Protein AF-A0AA51NEC9-F1 (afdb_monomer_lite)

Radius of gyration: 11.28 Å; chains: 1; bounding box: 19×23×30 Å

Organism: NCBI:txid3073067

Structure (mmCIF, N/CA/C/O backbone):
data_AF-A0AA51NEC9-F1
#
_entry.id   AF-A0AA51NEC9-F1
#
loop_
_atom_site.group_PDB
_atom_site.id
_atom_site.type_symbol
_atom_site.label_atom_id
_atom_site.label_alt_id
_atom_site.label_comp_id
_atom_site.label_asym_id
_atom_site.label_entity_id
_atom_site.label_seq_id
_atom_site.pdbx_PDB_ins_code
_atom_site.Cartn_x
_atom_site.Cartn_y
_atom_site.Cartn_z
_atom_site.occupancy
_atom_site.B_iso_or_equiv
_atom_site.auth_seq_id
_atom_site.auth_comp_id
_atom_site.auth_asym_id
_atom_site.auth_atom_id
_atom_site.pdbx_PDB_model_num
ATOM 1 N N . MET A 1 1 ? -6.322 -8.562 -19.050 1.00 43.28 1 MET A N 1
ATOM 2 C CA . MET A 1 1 ? -6.193 -7.575 -17.952 1.00 43.28 1 MET A CA 1
ATOM 3 C C . MET A 1 1 ? -5.937 -8.302 -16.619 1.00 43.28 1 MET A C 1
ATOM 5 O O . MET A 1 1 ? -6.739 -8.199 -15.713 1.00 43.28 1 MET A O 1
ATOM 9 N N . ILE A 1 2 ? -4.870 -9.115 -16.508 1.00 52.44 2 ILE A N 1
ATOM 10 C CA . ILE A 1 2 ? -4.577 -9.943 -15.302 1.00 52.44 2 ILE A CA 1
ATOM 11 C C . ILE A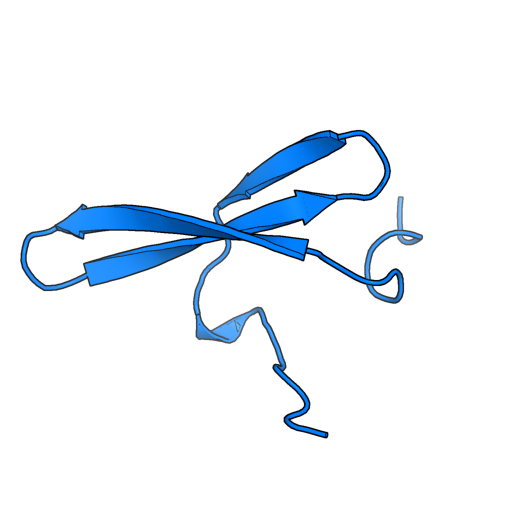 1 2 ? -3.068 -9.939 -14.937 1.00 52.44 2 ILE A C 1
ATOM 13 O O . ILE A 1 2 ? -2.683 -10.278 -13.823 1.00 52.44 2 ILE A O 1
ATOM 17 N N . CYS A 1 3 ? -2.182 -9.475 -15.828 1.00 49.31 3 CYS A N 1
ATOM 18 C CA . CYS A 1 3 ? -0.728 -9.691 -15.734 1.00 49.31 3 CYS A CA 1
ATOM 19 C C . CYS A 1 3 ? 0.029 -8.910 -14.638 1.00 49.31 3 CYS A C 1
ATOM 21 O O . CYS A 1 3 ? 1.257 -8.991 -14.591 1.00 49.31 3 CYS A O 1
ATOM 23 N N . TYR A 1 4 ? -0.648 -8.144 -13.780 1.00 54.75 4 TYR A N 1
ATOM 24 C CA . TYR A 1 4 ? 0.012 -7.330 -12.749 1.00 54.75 4 TYR A CA 1
ATOM 25 C C . TYR A 1 4 ? -0.013 -7.956 -11.350 1.00 54.75 4 TYR A C 1
ATOM 27 O O . TYR A 1 4 ? 0.734 -7.505 -10.490 1.00 54.75 4 TYR A O 1
ATOM 35 N N . LEU A 1 5 ? -0.793 -9.021 -11.128 1.00 55.22 5 LEU A N 1
ATOM 36 C CA . LEU A 1 5 ? -0.959 -9.641 -9.803 1.00 55.22 5 LEU A CA 1
ATOM 37 C C . LEU A 1 5 ? 0.300 -10.354 -9.270 1.00 55.22 5 LEU A C 1
ATOM 39 O O . LEU A 1 5 ? 0.410 -10.567 -8.069 1.00 55.22 5 LEU A O 1
ATOM 43 N N . TYR A 1 6 ? 1.255 -10.697 -10.140 1.00 56.72 6 TYR A N 1
ATOM 44 C CA . TYR A 1 6 ? 2.461 -11.461 -9.778 1.00 56.72 6 TYR A CA 1
ATOM 45 C C . TYR A 1 6 ? 3.778 -10.729 -10.049 1.00 56.72 6 TYR A C 1
ATOM 47 O O . TYR A 1 6 ? 4.851 -11.299 -9.851 1.00 56.72 6 TYR A O 1
ATOM 55 N N . LYS A 1 7 ? 3.730 -9.481 -10.528 1.00 64.94 7 LYS A N 1
ATOM 56 C CA . LYS A 1 7 ? 4.954 -8.702 -10.738 1.00 64.94 7 LYS A CA 1
ATOM 57 C C . LYS A 1 7 ? 5.414 -8.091 -9.413 1.00 64.94 7 LYS A C 1
ATOM 59 O O . LYS A 1 7 ? 4.564 -7.776 -8.585 1.00 64.94 7 LYS A O 1
ATOM 64 N N . PRO A 1 8 ? 6.732 -7.920 -9.204 1.00 67.62 8 PRO A N 1
ATOM 65 C CA . PRO A 1 8 ? 7.244 -7.236 -8.026 1.00 67.62 8 PRO A CA 1
ATOM 66 C C . PRO A 1 8 ? 6.617 -5.846 -7.963 1.00 67.62 8 PRO A C 1
ATOM 68 O O . PRO A 1 8 ? 6.772 -5.030 -8.872 1.00 67.62 8 PRO A O 1
ATOM 71 N N . ILE A 1 9 ? 5.834 -5.637 -6.913 1.00 75.31 9 ILE A N 1
ATOM 72 C CA . ILE A 1 9 ? 5.136 -4.394 -6.650 1.00 75.31 9 ILE A CA 1
ATOM 73 C C . ILE A 1 9 ? 5.999 -3.604 -5.673 1.00 75.31 9 ILE A C 1
ATOM 75 O O . ILE A 1 9 ? 6.422 -4.150 -4.650 1.00 75.31 9 ILE A O 1
ATOM 79 N N . PHE A 1 10 ? 6.271 -2.338 -5.971 1.00 82.06 10 PHE A N 1
ATOM 80 C CA . PHE A 1 10 ? 7.084 -1.499 -5.099 1.00 82.06 10 PHE A CA 1
ATOM 81 C C . PHE A 1 10 ? 6.181 -0.730 -4.144 1.00 82.06 10 PHE A C 1
ATOM 83 O O . PHE A 1 10 ? 5.252 -0.046 -4.569 1.00 82.06 10 PHE A O 1
ATOM 90 N N . LEU A 1 11 ? 6.443 -0.833 -2.842 1.00 84.88 11 LEU A N 1
ATOM 91 C CA . LEU A 1 11 ? 5.791 0.029 -1.865 1.00 84.88 11 LEU A CA 1
ATOM 92 C C . LEU A 1 11 ? 6.376 1.439 -2.010 1.00 84.88 11 LEU A C 1
ATOM 94 O O . LEU A 1 11 ? 7.513 1.681 -1.615 1.00 84.88 11 LEU A O 1
ATOM 98 N N . ALA A 1 12 ? 5.600 2.352 -2.589 1.00 86.06 12 ALA A N 1
ATOM 99 C CA . ALA A 1 12 ? 6.025 3.728 -2.838 1.00 86.06 12 ALA A CA 1
ATOM 100 C C . ALA A 1 12 ? 5.765 4.649 -1.638 1.00 86.06 12 ALA A C 1
ATOM 102 O O . ALA A 1 12 ? 6.370 5.711 -1.527 1.00 86.06 12 ALA A O 1
ATOM 103 N N . GLY A 1 13 ? 4.859 4.256 -0.741 1.00 88.06 13 GLY A N 1
ATOM 104 C CA . GLY A 1 13 ? 4.572 5.001 0.478 1.00 88.06 13 GLY A CA 1
ATOM 105 C C . GLY A 1 13 ? 3.210 4.666 1.063 1.00 88.06 13 GLY A C 1
ATOM 106 O O . GLY A 1 13 ? 2.634 3.617 0.779 1.00 88.06 13 GLY A O 1
ATOM 107 N N . TYR A 1 14 ? 2.691 5.586 1.871 1.00 88.69 14 TYR A N 1
ATOM 108 C CA . TYR A 1 14 ? 1.378 5.483 2.494 1.00 88.69 14 TYR A CA 1
ATOM 109 C C . TYR A 1 14 ? 0.619 6.791 2.309 1.00 88.69 14 TYR A C 1
ATOM 111 O O . TYR A 1 14 ? 1.195 7.870 2.450 1.00 88.69 14 TYR A O 1
ATOM 119 N N . LYS A 1 15 ? -0.678 6.693 2.020 1.00 87.19 15 LYS A N 1
ATOM 120 C CA . LYS A 1 15 ? -1.598 7.824 2.037 1.00 87.19 15 LYS A CA 1
ATOM 121 C C . LYS A 1 15 ? -2.469 7.750 3.280 1.00 87.19 15 LYS A C 1
ATOM 123 O O . LYS A 1 15 ? -3.099 6.728 3.537 1.00 87.19 15 LYS A O 1
ATOM 128 N N . GLU A 1 16 ? -2.511 8.837 4.033 1.00 89.50 16 GLU A N 1
ATOM 129 C CA . GLU A 1 16 ? -3.460 8.997 5.128 1.00 89.50 16 GLU A CA 1
ATOM 130 C C . GLU A 1 16 ? -4.850 9.290 4.551 1.00 89.50 16 GLU A C 1
ATOM 132 O O . GLU A 1 16 ? -5.004 10.163 3.695 1.00 89.50 16 GLU A O 1
ATOM 137 N N . ILE A 1 17 ? -5.837 8.491 4.953 1.00 85.06 17 ILE A N 1
ATOM 138 C CA . ILE A 1 17 ? -7.248 8.646 4.568 1.00 85.06 17 ILE A CA 1
ATOM 139 C C . ILE A 1 17 ? -8.037 9.223 5.742 1.00 85.06 17 ILE A C 1
ATOM 141 O O . ILE A 1 17 ? -8.929 10.042 5.549 1.00 85.06 17 ILE A O 1
ATOM 145 N N . SER A 1 18 ? -7.678 8.820 6.958 1.00 85.81 18 SER A N 1
ATOM 146 C CA . SER A 1 18 ? -8.160 9.398 8.206 1.00 85.81 18 SER A CA 1
ATOM 147 C C . SER A 1 18 ? -7.042 9.348 9.243 1.00 85.81 18 SER A C 1
ATOM 149 O O . SER A 1 18 ? -6.043 8.654 9.048 1.00 85.81 18 SER A O 1
ATOM 151 N N . THR A 1 19 ? -7.230 10.036 10.368 1.00 86.81 19 THR A N 1
ATOM 152 C CA . THR A 1 19 ? -6.280 10.059 11.492 1.00 86.81 19 THR A CA 1
ATOM 153 C C . THR A 1 19 ? -5.851 8.655 11.938 1.00 86.81 19 THR A C 1
ATOM 155 O O . THR A 1 19 ? -4.710 8.450 12.343 1.00 86.81 19 THR A O 1
ATOM 158 N N . GLU A 1 20 ? -6.744 7.670 11.815 1.00 84.81 20 GLU A N 1
ATOM 159 C CA . GLU A 1 20 ? -6.511 6.283 12.231 1.00 84.81 20 GLU A CA 1
ATOM 160 C C . GLU A 1 20 ? -6.209 5.333 11.061 1.00 84.81 20 GLU A C 1
ATOM 162 O O . GLU A 1 20 ? -5.755 4.207 11.279 1.00 84.81 20 GLU A O 1
ATOM 167 N N . TYR A 1 21 ? -6.435 5.759 9.812 1.00 82.75 21 TYR A N 1
ATOM 168 C CA . TYR A 1 21 ? -6.326 4.888 8.645 1.00 82.75 21 TYR A CA 1
ATOM 169 C C . TYR A 1 21 ? -5.349 5.409 7.595 1.00 82.75 21 TYR A C 1
ATOM 171 O O . TYR A 1 21 ? -5.530 6.466 6.982 1.00 82.75 21 TYR A O 1
ATOM 179 N N . LYS A 1 22 ? -4.340 4.582 7.310 1.00 87.81 22 LYS A N 1
ATOM 180 C CA . LYS A 1 22 ? -3.364 4.799 6.241 1.00 87.81 22 LYS A CA 1
ATOM 181 C C . LYS A 1 22 ? -3.424 3.645 5.255 1.00 87.81 22 LYS A C 1
ATOM 183 O O . LYS A 1 22 ? -3.354 2.479 5.644 1.00 87.81 22 LYS A O 1
ATOM 188 N N . THR A 1 23 ? -3.518 3.978 3.975 1.00 87.06 23 THR A N 1
ATOM 189 C CA . THR A 1 23 ? -3.531 3.008 2.883 1.00 87.06 23 THR A CA 1
ATOM 190 C C . THR A 1 23 ? -2.163 2.979 2.202 1.00 87.06 23 THR A C 1
ATOM 192 O O . THR A 1 23 ? -1.596 4.040 1.928 1.00 87.06 23 THR A O 1
ATOM 195 N N . PRO A 1 24 ? -1.585 1.800 1.932 1.00 87.88 24 PRO A N 1
ATOM 196 C CA . PRO A 1 24 ? -0.356 1.714 1.159 1.00 87.88 24 PRO A CA 1
ATOM 197 C C . PRO A 1 24 ? -0.577 2.199 -0.278 1.00 87.88 24 PRO A C 1
ATOM 199 O O . PRO A 1 24 ? -1.612 1.951 -0.903 1.00 87.88 24 PRO A O 1
ATOM 202 N N . ILE A 1 25 ? 0.431 2.892 -0.796 1.00 88.94 2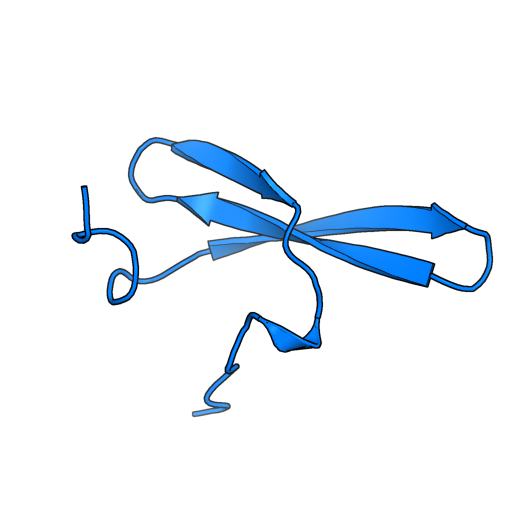5 ILE A N 1
ATOM 203 C CA . ILE A 1 25 ? 0.554 3.267 -2.198 1.00 88.94 25 ILE A CA 1
ATOM 204 C C . ILE A 1 25 ? 1.554 2.308 -2.816 1.00 88.94 25 ILE A C 1
ATOM 206 O O . ILE A 1 25 ? 2.715 2.253 -2.396 1.00 88.94 25 ILE A O 1
ATOM 210 N N . ILE A 1 26 ? 1.110 1.577 -3.828 1.00 87.12 26 ILE A N 1
ATOM 211 C CA . ILE A 1 26 ? 1.981 0.698 -4.590 1.00 87.12 26 ILE A CA 1
ATOM 212 C C . ILE A 1 26 ? 2.261 1.292 -5.964 1.00 87.12 26 ILE A C 1
ATOM 214 O O . ILE A 1 26 ? 1.370 1.831 -6.625 1.00 87.12 26 ILE A O 1
ATOM 218 N N . GLU A 1 27 ? 3.513 1.195 -6.387 1.00 87.00 27 GLU A N 1
ATOM 219 C CA . GLU A 1 27 ? 3.943 1.511 -7.738 1.00 87.00 27 GLU A CA 1
ATOM 220 C C . GLU A 1 27 ? 4.039 0.214 -8.542 1.00 87.00 27 GLU A C 1
ATOM 222 O O . GLU A 1 27 ? 4.720 -0.749 -8.172 1.00 87.00 27 GLU A O 1
ATOM 227 N N . LEU A 1 28 ? 3.287 0.191 -9.637 1.00 82.81 28 LEU A N 1
ATOM 228 C CA . LEU A 1 28 ? 3.292 -0.882 -10.613 1.00 82.81 28 LEU A CA 1
ATOM 229 C C . LEU A 1 28 ? 4.512 -0.738 -11.538 1.00 82.81 28 LEU A C 1
ATOM 231 O O . LEU A 1 28 ? 5.019 0.368 -11.723 1.00 82.81 28 LEU A O 1
ATOM 235 N N . PRO A 1 29 ? 4.926 -1.816 -12.226 1.00 79.69 29 PRO A N 1
ATOM 236 C CA . PRO A 1 29 ? 6.047 -1.778 -13.173 1.00 79.69 29 PRO A CA 1
ATOM 237 C C . PRO A 1 29 ? 5.901 -0.740 -14.299 1.00 79.69 29 PRO A C 1
ATOM 239 O O . PRO A 1 29 ? 6.888 -0.315 -14.884 1.00 79.69 29 PRO A O 1
ATOM 242 N N . ASP A 1 30 ? 4.668 -0.324 -14.594 1.00 83.62 30 ASP A N 1
ATOM 243 C CA . ASP A 1 30 ? 4.331 0.709 -15.581 1.00 83.62 30 ASP A CA 1
ATOM 244 C C . ASP A 1 30 ? 4.461 2.140 -15.017 1.00 83.62 30 ASP A C 1
ATOM 246 O O . ASP A 1 30 ? 3.927 3.085 -15.588 1.00 83.62 30 ASP A O 1
ATOM 250 N N . LYS A 1 31 ? 5.087 2.308 -13.842 1.00 81.12 31 LYS A N 1
ATOM 251 C CA . LYS A 1 31 ? 5.179 3.566 -13.070 1.00 81.12 31 LYS A CA 1
ATOM 252 C C . LYS A 1 31 ? 3.831 4.144 -12.620 1.00 81.12 31 LYS A C 1
ATOM 254 O O . LYS A 1 31 ? 3.778 5.197 -11.987 1.00 81.12 31 LYS A O 1
ATOM 259 N N . LYS A 1 32 ? 2.726 3.454 -12.909 1.00 85.38 32 LYS A N 1
ATOM 260 C CA . LYS A 1 32 ? 1.399 3.782 -12.389 1.00 85.38 32 LYS A CA 1
ATOM 261 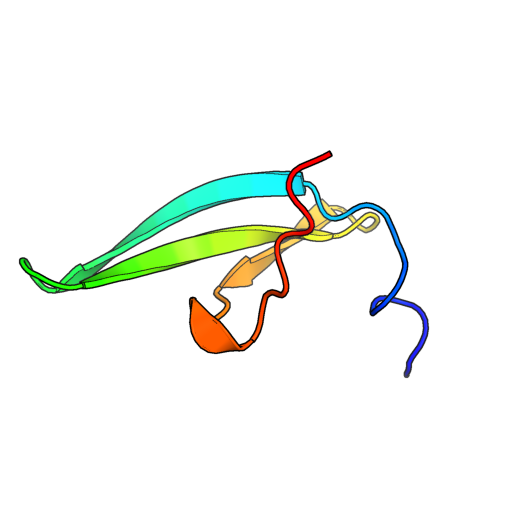C C . LYS A 1 32 ? 1.353 3.511 -10.894 1.00 85.38 32 LYS A C 1
ATOM 263 O O . LYS A 1 32 ? 1.806 2.467 -10.430 1.00 85.38 32 LYS A O 1
ATOM 268 N N . ARG A 1 33 ? 0.756 4.439 -10.153 1.00 86.19 33 ARG A N 1
ATOM 269 C CA . ARG A 1 33 ? 0.572 4.334 -8.706 1.00 86.19 33 ARG A CA 1
ATOM 270 C C . ARG A 1 33 ? -0.889 4.104 -8.399 1.00 86.19 33 ARG A C 1
ATOM 272 O 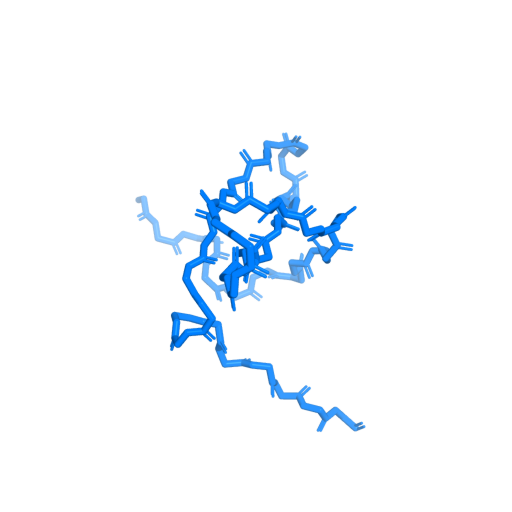O . ARG A 1 33 ? -1.741 4.826 -8.911 1.00 86.19 33 ARG A O 1
ATOM 279 N N . ILE A 1 34 ? -1.160 3.120 -7.556 1.00 86.25 34 ILE A N 1
ATOM 280 C CA . ILE A 1 34 ? -2.510 2.830 -7.082 1.00 86.25 34 ILE A CA 1
ATOM 281 C C . ILE 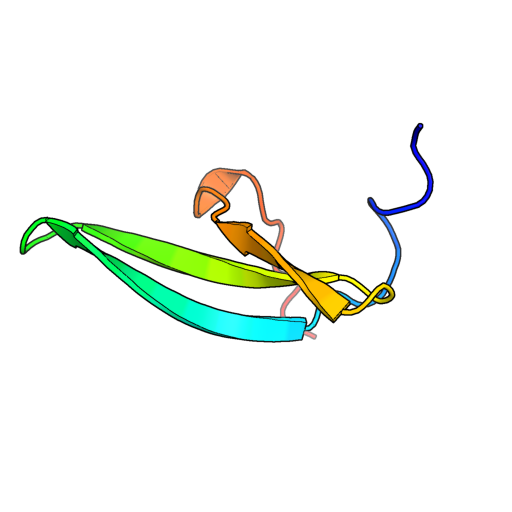A 1 34 ? -2.510 2.751 -5.562 1.00 86.25 34 ILE A C 1
ATOM 283 O O . ILE A 1 34 ? -1.527 2.338 -4.939 1.00 86.25 34 ILE A O 1
ATOM 287 N N . TRP A 1 35 ? -3.610 3.194 -4.964 1.00 86.25 35 TRP A N 1
ATOM 288 C CA . TRP A 1 35 ? -3.873 2.957 -3.552 1.00 86.25 35 TRP A CA 1
ATOM 289 C C . TRP A 1 35 ? -4.599 1.636 -3.438 1.00 86.25 35 TRP A C 1
ATOM 291 O O . TRP A 1 35 ? -5.495 1.339 -4.225 1.00 86.25 35 TRP A O 1
ATOM 301 N N . VAL A 1 36 ? -4.176 0.846 -2.472 1.00 81.62 36 VAL A N 1
ATOM 302 C CA . VAL A 1 36 ? -4.665 -0.513 -2.277 1.00 81.62 36 VAL A CA 1
ATOM 303 C C . VAL A 1 36 ? -4.911 -0.719 -0.807 1.00 81.62 36 VAL A C 1
ATOM 305 O O . VAL A 1 36 ? -4.153 -0.228 0.034 1.00 81.62 36 VAL A O 1
ATOM 308 N N . LEU A 1 37 ? -5.976 -1.441 -0.496 1.00 77.06 37 LEU A N 1
ATOM 309 C CA . LEU A 1 37 ? -6.353 -1.667 0.885 1.00 77.06 37 LEU A CA 1
ATOM 310 C C . LEU A 1 37 ? -5.410 -2.702 1.495 1.00 77.06 37 LEU A C 1
ATOM 312 O O . LEU A 1 37 ? -4.959 -3.641 0.838 1.00 77.06 37 LEU A O 1
ATOM 316 N N . LYS A 1 38 ? -5.096 -2.529 2.782 1.00 70.50 38 LYS A N 1
ATOM 317 C CA . LYS A 1 38 ? -4.097 -3.350 3.489 1.00 70.50 38 LYS A CA 1
ATOM 318 C C . LYS A 1 38 ? -4.354 -4.860 3.359 1.00 70.50 38 LYS A C 1
ATOM 320 O O . LYS A 1 38 ? -3.405 -5.634 3.345 1.00 70.50 38 LYS A O 1
ATOM 325 N N . TYR A 1 39 ? -5.618 -5.271 3.267 1.00 72.19 39 TYR A N 1
ATOM 326 C CA . TYR A 1 39 ? -6.032 -6.672 3.167 1.00 72.19 39 TYR A CA 1
ATOM 327 C C . TYR A 1 39 ? -5.937 -7.259 1.750 1.00 72.19 39 TYR A C 1
ATOM 329 O O . TYR A 1 39 ? -5.893 -8.479 1.608 1.00 72.19 39 TYR A O 1
ATOM 337 N N . GLU A 1 40 ? -5.876 -6.426 0.708 1.00 69.19 40 GLU A N 1
ATOM 338 C CA . GLU A 1 40 ? -5.737 -6.883 -0.684 1.00 69.19 40 GLU A CA 1
ATOM 339 C C . GLU A 1 40 ? -4.289 -7.254 -1.026 1.00 69.19 40 GLU A C 1
ATOM 341 O O . GLU A 1 40 ? -4.023 -7.961 -1.998 1.00 69.19 40 GLU A O 1
ATOM 34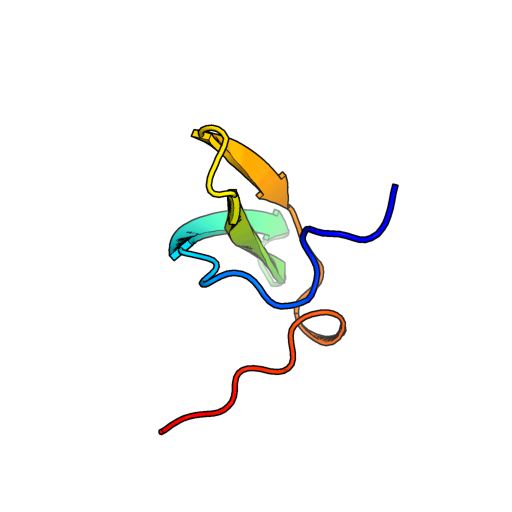6 N N . ILE A 1 41 ? -3.335 -6.824 -0.198 1.00 69.56 41 ILE A N 1
ATOM 347 C CA . ILE A 1 41 ? -1.915 -7.103 -0.381 1.00 69.56 41 ILE A CA 1
ATOM 348 C C . ILE A 1 41 ? -1.510 -8.250 0.543 1.00 69.56 41 ILE A C 1
ATOM 350 O O . ILE A 1 41 ? -1.325 -8.075 1.748 1.00 69.56 41 ILE A O 1
ATOM 354 N N . LYS A 1 42 ? -1.269 -9.435 -0.026 1.00 65.19 42 LYS A N 1
ATOM 355 C CA . LYS A 1 42 ? -0.522 -10.487 0.680 1.00 65.19 42 LYS A CA 1
ATOM 356 C C . LYS A 1 42 ? 0.968 -10.155 0.649 1.00 65.19 42 LYS A C 1
ATOM 358 O O . LYS A 1 42 ? 1.691 -10.563 -0.257 1.00 65.19 42 LYS A O 1
ATOM 363 N N . TYR A 1 43 ? 1.439 -9.431 1.661 1.00 60.78 43 TYR A N 1
ATOM 364 C CA . TYR A 1 43 ? 2.870 -9.250 1.887 1.00 60.78 43 TYR A CA 1
ATOM 365 C C . TYR A 1 43 ? 3.477 -10.579 2.364 1.00 60.78 43 TYR A C 1
ATOM 367 O O . TYR A 1 43 ? 3.375 -10.935 3.538 1.00 60.78 43 TYR A O 1
ATOM 375 N N . LYS A 1 44 ? 4.095 -11.349 1.459 1.00 51.03 44 LYS A N 1
ATOM 376 C CA . LYS A 1 44 ? 4.990 -12.441 1.867 1.00 51.03 44 LYS A CA 1
ATOM 377 C C . LYS A 1 44 ? 6.277 -11.802 2.385 1.00 51.03 44 LYS A C 1
ATOM 379 O O . LYS A 1 44 ? 7.139 -11.415 1.602 1.00 51.03 44 LYS A O 1
ATOM 384 N N . LYS A 1 45 ? 6.373 -11.667 3.707 1.00 44.53 45 LYS A N 1
ATOM 385 C CA . LYS A 1 45 ? 7.620 -11.342 4.404 1.00 44.53 45 LYS A CA 1
ATOM 386 C C . LYS A 1 45 ? 8.588 -12.497 4.110 1.00 44.53 45 LYS A C 1
ATOM 388 O O . LYS A 1 45 ? 8.302 -13.627 4.500 1.00 44.53 45 LYS A O 1
ATOM 393 N N . ARG A 1 46 ? 9.603 -12.233 3.286 1.00 45.12 46 ARG A N 1
ATOM 394 C CA . ARG A 1 46 ? 10.680 -13.184 2.990 1.00 45.12 46 ARG A CA 1
ATOM 395 C C . ARG A 1 46 ? 11.625 -13.267 4.178 1.00 45.12 46 ARG A C 1
ATOM 397 O O . ARG A 1 46 ? 11.797 -12.218 4.838 1.00 45.12 46 ARG A O 1
#

Foldseek 3Di:
DPPFPPDDKDFPDWDDPDPPDIWTWIQTPVRDIDTDHPVVDPPPPD

Secondary structure (DSSP, 8-state):
--TTTTS--EEEEEEEEETTEEEEEEE-TTS-EEE--TTT------

pLDDT: mean 75.11, std 14.33, range [43.28, 89.5]

Sequence (46 aa):
MICYLYKPIFLAGYKEISTEYKTPIIELPDKKRIWVLKYEIKYKKR